Protein AF-A0A974BPR4-F1 (afdb_monomer_lite)

Sequence (135 aa):
MYGALLSIFTSEVSLCCSILFWTHQLPNSPSQVPIIVLFCLSTFLAITLVRLFLDHFELAVRNITDLEDYDSTEEFDPYNVSISKNLREVFGNEKKYWFLPIFSSLGDGFSFPIGDATEDIEKNAAFAKSPNEGI

Radius of gyration: 23.89 Å; chains: 1; bounding box: 46×32×86 Å

Organism: Xenopus laevis (NCBI:txid8355)

pLDDT: mean 86.71, std 13.16, range [39.25, 98.31]

Structure (mmCIF, N/CA/C/O backbone):
data_AF-A0A974BPR4-F1
#
_entry.id   AF-A0A974BPR4-F1
#
loop_
_atom_site.group_PDB
_atom_site.id
_atom_site.type_symbol
_atom_site.label_atom_id
_atom_site.label_alt_id
_atom_site.label_comp_id
_atom_site.label_asym_id
_atom_site.label_entity_id
_atom_site.label_seq_id
_atom_site.pdbx_PDB_ins_code
_atom_site.Cartn_x
_atom_site.Cartn_y
_atom_site.Cartn_z
_atom_site.occupancy
_atom_site.B_iso_or_equiv
_atom_site.auth_seq_id
_atom_site.auth_comp_id
_atom_site.auth_asym_id
_atom_site.auth_atom_id
_atom_site.pdbx_PDB_model_num
ATOM 1 N N . MET A 1 1 ? 0.956 -3.913 1.746 1.00 91.75 1 MET A N 1
ATOM 2 C CA . MET A 1 1 ? -0.454 -4.225 1.406 1.00 91.75 1 MET A CA 1
ATOM 3 C C . MET A 1 1 ? -1.150 -5.119 2.439 1.00 91.75 1 MET A C 1
ATOM 5 O O . MET A 1 1 ? -1.985 -4.601 3.162 1.00 91.75 1 MET A O 1
ATOM 9 N N . TYR A 1 2 ? -0.832 -6.417 2.569 1.00 95.81 2 TYR A N 1
ATOM 10 C CA . TYR A 1 2 ? -1.581 -7.332 3.462 1.00 95.81 2 TYR A CA 1
ATOM 11 C C . TYR A 1 2 ? -1.649 -6.901 4.926 1.00 95.81 2 TYR A C 1
ATOM 13 O O . TYR A 1 2 ? -2.714 -6.969 5.530 1.00 95.81 2 TYR A O 1
ATOM 21 N N . GLY A 1 3 ? -0.534 -6.413 5.476 1.00 96.00 3 GLY A N 1
ATOM 22 C CA . GLY A 1 3 ? -0.515 -5.870 6.833 1.00 96.00 3 GLY A CA 1
ATOM 23 C C . GLY A 1 3 ? -1.488 -4.700 7.008 1.00 96.00 3 GLY A C 1
ATOM 24 O O . GLY A 1 3 ? -2.202 -4.666 8.001 1.00 96.00 3 GLY A O 1
ATOM 25 N N . ALA A 1 4 ? -1.571 -3.798 6.020 1.00 96.56 4 ALA A N 1
ATOM 26 C CA . ALA A 1 4 ? -2.514 -2.678 6.024 1.00 96.56 4 ALA A CA 1
ATOM 27 C C . ALA A 1 4 ? -3.972 -3.159 5.931 1.00 96.56 4 ALA A C 1
ATOM 29 O O . ALA A 1 4 ? -4.827 -2.679 6.663 1.00 96.56 4 ALA A O 1
ATOM 30 N N . LEU A 1 5 ? -4.261 -4.146 5.074 1.00 96.94 5 LEU A N 1
ATOM 31 C CA . LEU A 1 5 ? -5.608 -4.722 4.965 1.00 96.94 5 LEU A CA 1
ATOM 32 C C . LEU A 1 5 ? -6.047 -5.388 6.275 1.00 96.94 5 LEU A C 1
ATOM 34 O O . LEU A 1 5 ? -7.167 -5.174 6.732 1.00 96.94 5 LEU A O 1
ATOM 38 N N . LEU A 1 6 ? -5.156 -6.160 6.901 1.00 97.31 6 LEU A N 1
ATOM 39 C CA . LEU A 1 6 ? -5.438 -6.834 8.166 1.00 97.31 6 LEU A CA 1
ATOM 40 C C . LEU A 1 6 ? -5.652 -5.836 9.310 1.00 97.31 6 LEU A C 1
ATOM 42 O O . LEU A 1 6 ? -6.544 -6.035 10.136 1.00 97.31 6 LEU A O 1
ATOM 46 N N . SER A 1 7 ? -4.857 -4.765 9.373 1.00 97.69 7 SER A N 1
ATOM 47 C CA . SER A 1 7 ? -4.999 -3.745 10.412 1.00 97.69 7 SER A CA 1
ATOM 48 C C . SER A 1 7 ? -6.253 -2.891 10.223 1.00 97.69 7 SER A C 1
ATOM 50 O O . SER A 1 7 ? -6.935 -2.636 11.214 1.00 97.69 7 SER A O 1
ATOM 52 N N . ILE A 1 8 ? -6.623 -2.538 8.985 1.00 97.81 8 ILE A N 1
ATOM 53 C CA . ILE A 1 8 ? -7.907 -1.882 8.672 1.00 97.81 8 ILE A CA 1
ATOM 54 C C . ILE A 1 8 ? -9.072 -2.775 9.101 1.00 97.81 8 ILE A C 1
ATOM 56 O O . ILE A 1 8 ? -9.932 -2.332 9.856 1.00 97.81 8 ILE A O 1
ATOM 60 N N . PHE A 1 9 ? -9.067 -4.045 8.689 1.00 97.56 9 PHE A N 1
ATOM 61 C CA . PHE A 1 9 ? -10.116 -4.997 9.057 1.00 97.56 9 PHE A CA 1
ATOM 62 C C . PHE A 1 9 ? -10.245 -5.143 10.580 1.00 97.56 9 PHE A C 1
ATOM 64 O O . PHE A 1 9 ? -11.341 -5.100 11.134 1.00 97.56 9 PHE A O 1
ATOM 71 N N . THR A 1 10 ? -9.116 -5.264 11.282 1.00 97.00 10 THR A N 1
ATOM 72 C CA . THR A 1 10 ? -9.098 -5.372 12.748 1.00 97.00 10 THR A CA 1
ATOM 73 C C . THR A 1 10 ? -9.618 -4.096 13.417 1.00 97.00 10 THR A C 1
ATOM 75 O O . THR A 1 10 ? -10.375 -4.180 14.387 1.00 97.00 10 THR A O 1
ATOM 78 N N . SER A 1 11 ? -9.251 -2.921 12.898 1.00 97.62 11 SER A N 1
ATOM 79 C CA . SER A 1 11 ? -9.749 -1.623 13.372 1.00 97.62 11 SER A CA 1
ATOM 80 C C . SER A 1 11 ? -11.264 -1.515 13.191 1.00 97.62 11 SER A C 1
ATOM 82 O O . SER A 1 11 ? -11.968 -1.197 14.145 1.00 97.62 11 SER A O 1
ATOM 84 N N . GLU A 1 12 ? -11.794 -1.886 12.025 1.00 95.88 12 GLU A N 1
ATOM 85 C CA . GLU A 1 12 ? -13.229 -1.827 11.732 1.00 95.88 12 GLU A CA 1
ATOM 86 C C . GLU A 1 12 ? -14.048 -2.770 12.628 1.00 95.88 12 GLU A C 1
ATOM 88 O O . GLU A 1 12 ? -15.030 -2.354 13.247 1.00 95.88 12 GLU A O 1
ATOM 93 N N . VAL A 1 13 ? -13.607 -4.021 12.792 1.00 94.56 13 VAL A N 1
ATOM 94 C CA . VAL A 1 13 ? -14.289 -4.987 13.670 1.00 94.56 13 VAL A CA 1
ATOM 95 C C . VAL A 1 13 ? -14.253 -4.532 15.133 1.00 94.56 13 VAL A C 1
ATOM 97 O O . VAL A 1 13 ? -15.252 -4.634 15.851 1.00 94.56 13 VAL A O 1
ATOM 100 N N . SER A 1 14 ? -13.116 -4.009 15.598 1.00 94.88 14 SER A N 1
ATOM 101 C CA . SER A 1 14 ? -12.971 -3.543 16.983 1.00 94.88 14 SER A CA 1
ATOM 102 C C . SER A 1 14 ? -13.658 -2.198 17.250 1.00 94.88 14 SER A C 1
ATOM 104 O O . SER A 1 14 ? -14.045 -1.938 18.395 1.00 94.88 14 SER A O 1
ATOM 106 N N . LEU A 1 15 ? -13.896 -1.375 16.223 1.00 94.38 15 LEU A N 1
ATOM 107 C CA . LEU A 1 15 ? -14.651 -0.124 16.315 1.00 94.38 15 LEU A CA 1
ATOM 108 C C . LEU A 1 15 ? -16.090 -0.376 16.771 1.00 94.38 15 LEU A C 1
ATOM 110 O O . LEU A 1 15 ? -16.561 0.299 17.687 1.00 94.38 15 LEU A O 1
ATOM 114 N N . CYS A 1 16 ? -16.769 -1.379 16.206 1.00 90.25 16 CYS A N 1
ATOM 115 C CA . CYS A 1 16 ? -18.127 -1.747 16.618 1.00 90.25 16 CYS A CA 1
ATOM 116 C C . CYS A 1 16 ? -18.202 -2.051 18.123 1.00 90.25 16 CYS A C 1
ATOM 118 O O . CYS A 1 16 ? -19.038 -1.493 18.835 1.00 90.25 16 CYS A O 1
ATOM 120 N N . CYS A 1 17 ? -17.292 -2.885 18.632 1.00 88.81 17 CYS A N 1
ATOM 121 C CA . CYS A 1 17 ? -17.242 -3.213 20.057 1.00 88.81 17 CYS A CA 1
ATOM 122 C C . CYS A 1 17 ? -16.845 -2.001 20.916 1.00 88.81 17 CYS A C 1
ATOM 124 O O . CYS A 1 17 ? -17.367 -1.827 22.017 1.00 88.81 17 CYS A O 1
ATOM 126 N N . SER A 1 18 ? -15.970 -1.133 20.406 1.00 88.88 18 SER A N 1
ATOM 127 C CA . SER A 1 18 ? -15.577 0.102 21.088 1.00 88.88 18 SER A CA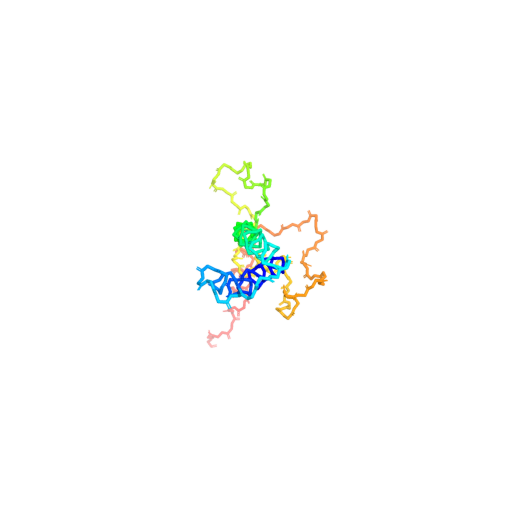 1
ATOM 128 C C . SER A 1 18 ? -16.755 1.071 21.229 1.00 88.88 18 SER A C 1
ATOM 130 O O . SER A 1 18 ? -16.957 1.633 22.300 1.00 88.88 18 SER A O 1
ATOM 132 N N . ILE A 1 19 ? -17.601 1.222 20.207 1.00 91.25 19 ILE A N 1
ATOM 133 C CA . ILE A 1 19 ? -18.819 2.050 20.280 1.00 91.25 19 ILE A CA 1
ATOM 134 C C . ILE A 1 19 ? -19.786 1.511 21.346 1.00 91.25 19 ILE A C 1
ATOM 136 O O . ILE A 1 19 ? -20.338 2.279 22.138 1.00 91.25 19 ILE A O 1
ATOM 140 N N . LEU A 1 20 ? -19.971 0.190 21.417 1.00 89.31 20 LEU A N 1
ATOM 141 C CA . LEU A 1 20 ? -20.813 -0.434 22.446 1.00 89.31 20 LEU A CA 1
ATOM 142 C C . LEU A 1 20 ? -20.260 -0.219 23.865 1.00 89.31 20 LEU A C 1
ATOM 144 O O . LEU A 1 20 ? -21.033 -0.036 24.806 1.00 89.31 20 LEU A O 1
ATOM 148 N N . PHE A 1 21 ? -18.935 -0.187 24.018 1.00 87.81 21 PHE A N 1
ATOM 149 C CA . PHE A 1 21 ? -18.278 0.168 25.278 1.00 87.81 21 PHE A CA 1
ATOM 150 C C . PHE A 1 21 ? -18.577 1.618 25.685 1.00 87.81 21 PHE A C 1
ATOM 152 O O . PHE A 1 21 ? -19.053 1.853 26.795 1.00 87.81 21 PHE A O 1
ATOM 159 N N . TRP A 1 22 ? -18.368 2.582 24.781 1.00 86.94 22 TRP A N 1
ATOM 160 C CA . TRP A 1 22 ? -18.599 4.011 25.045 1.00 86.94 22 TRP A CA 1
ATOM 161 C C . TRP A 1 22 ? -20.070 4.364 25.280 1.00 86.94 22 TRP A C 1
ATOM 163 O O . TRP A 1 22 ? -20.369 5.334 25.968 1.00 86.94 22 TRP A O 1
ATOM 173 N N . THR A 1 23 ? -20.995 3.570 24.739 1.00 92.38 23 THR A N 1
ATOM 174 C CA . THR A 1 23 ? -22.440 3.732 24.970 1.00 92.38 23 THR A CA 1
ATOM 175 C C . THR A 1 23 ? -22.946 2.981 26.205 1.00 92.38 23 THR A C 1
ATOM 177 O O . THR A 1 23 ? -24.152 2.941 26.435 1.00 92.38 23 THR A O 1
ATOM 180 N N . HIS A 1 24 ? -22.050 2.400 27.013 1.00 86.50 24 HIS A N 1
ATOM 181 C CA . HIS A 1 24 ? -22.378 1.621 28.214 1.00 86.50 24 HIS A CA 1
ATOM 182 C C . HIS A 1 24 ? -23.319 0.427 27.958 1.00 86.50 24 HIS A C 1
ATOM 184 O O . HIS A 1 24 ? -24.040 -0.009 28.853 1.00 86.50 24 HIS A O 1
ATOM 190 N N . GLN A 1 25 ? -23.301 -0.125 26.742 1.00 85.81 25 GLN A N 1
ATOM 191 C CA . GLN A 1 25 ? -24.150 -1.252 26.338 1.00 85.81 25 GLN A CA 1
ATOM 192 C C . GLN A 1 25 ? -23.463 -2.617 26.497 1.00 85.81 25 GLN A C 1
ATOM 194 O O . GLN A 1 25 ? -24.084 -3.652 26.259 1.00 85.81 25 GLN A O 1
ATOM 199 N N . LEU A 1 26 ? -22.186 -2.646 26.896 1.00 82.25 26 LEU A N 1
ATOM 200 C CA . LEU A 1 26 ? -21.454 -3.888 27.139 1.00 82.25 26 LEU A CA 1
ATOM 201 C C . LEU A 1 26 ? -21.557 -4.342 28.602 1.00 82.25 26 LEU A C 1
ATOM 203 O O . LEU A 1 26 ? -21.332 -3.537 29.508 1.00 82.25 26 LEU A O 1
ATOM 207 N N . PRO A 1 27 ? -21.794 -5.642 28.857 1.00 82.81 27 PRO A N 1
ATOM 208 C CA . PRO A 1 27 ? -21.704 -6.197 30.201 1.00 82.81 27 PRO A CA 1
ATOM 209 C C . PRO A 1 27 ? -20.276 -6.064 30.742 1.00 82.81 27 PRO A C 1
ATOM 211 O O . PRO A 1 27 ? -19.307 -6.148 29.982 1.00 82.81 27 PRO A O 1
ATOM 214 N N . ASN A 1 28 ? -20.149 -5.884 32.060 1.00 80.00 28 ASN A N 1
ATOM 215 C CA . ASN A 1 28 ? -18.858 -5.827 32.746 1.00 80.00 28 ASN A CA 1
ATOM 216 C C . ASN A 1 28 ? -18.115 -7.155 32.560 1.00 80.00 28 ASN A C 1
ATOM 218 O O . ASN A 1 28 ? -18.443 -8.163 33.184 1.00 80.00 28 ASN A O 1
ATOM 222 N N . SER A 1 29 ? -17.130 -7.140 31.666 1.00 84.50 29 SER A N 1
ATOM 223 C CA . SER A 1 29 ? -16.334 -8.293 31.256 1.00 84.50 29 SER A CA 1
ATOM 224 C C . SER A 1 29 ? -14.851 -7.921 31.285 1.00 84.50 29 SER A C 1
ATOM 226 O O . SER A 1 29 ? -14.505 -6.801 30.894 1.00 84.50 29 SER A O 1
ATOM 228 N N . PRO A 1 30 ? -13.948 -8.855 31.637 1.00 87.06 30 PRO A N 1
ATOM 229 C CA . PRO A 1 30 ? -12.503 -8.652 31.519 1.00 87.06 30 PRO A CA 1
ATOM 230 C C . PRO A 1 30 ? -12.040 -8.245 30.107 1.00 87.06 30 PRO A C 1
ATOM 232 O O . PRO A 1 30 ? -10.953 -7.697 29.951 1.00 87.06 30 PRO A O 1
ATOM 235 N N . SER A 1 31 ? -12.853 -8.496 29.074 1.00 83.88 31 SER A N 1
ATOM 236 C CA . SER A 1 31 ? -12.540 -8.188 27.673 1.00 83.88 31 SER A CA 1
ATOM 237 C C . SER A 1 31 ? -12.734 -6.720 27.275 1.00 83.88 31 SER A C 1
ATOM 239 O O . SER A 1 31 ? -12.293 -6.338 26.194 1.00 83.88 31 SER A O 1
ATOM 241 N N . GLN A 1 32 ? -13.361 -5.887 28.112 1.00 82.38 32 GLN A N 1
ATOM 242 C CA . GLN A 1 32 ? -13.667 -4.493 27.766 1.00 82.38 32 GLN A CA 1
ATOM 243 C C . GLN A 1 32 ? -12.404 -3.663 27.478 1.00 82.38 32 GLN A C 1
ATOM 245 O O . GLN A 1 32 ? -12.307 -3.035 26.428 1.00 82.38 32 GLN A O 1
ATOM 250 N N . VAL A 1 33 ? -11.408 -3.704 28.368 1.00 87.69 33 VAL A N 1
ATOM 251 C CA . VAL A 1 33 ? -10.151 -2.951 28.200 1.00 87.69 33 VAL A CA 1
ATOM 252 C C . VAL A 1 33 ? -9.328 -3.462 27.005 1.00 87.69 33 VAL A C 1
ATOM 254 O 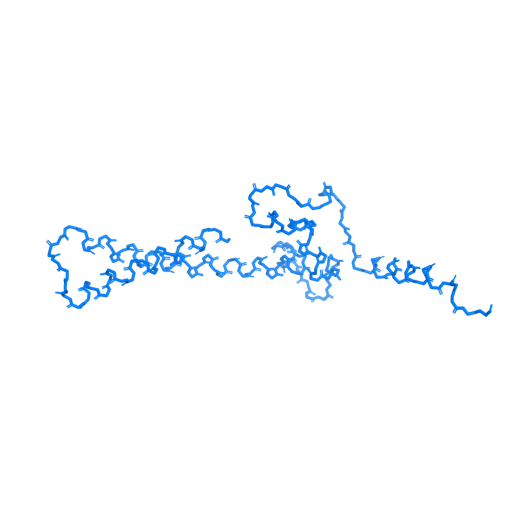O . VAL A 1 33 ? -8.932 -2.638 26.178 1.00 87.69 33 VAL A O 1
ATOM 257 N N . PRO A 1 34 ? -9.106 -4.784 26.832 1.00 92.75 34 PRO A N 1
ATOM 258 C CA . PRO A 1 34 ? -8.410 -5.314 25.660 1.00 92.75 34 PRO A CA 1
ATOM 259 C C . PRO A 1 34 ? -9.015 -4.905 24.314 1.00 92.75 34 PRO A C 1
ATOM 261 O O . PRO A 1 34 ? -8.266 -4.638 23.381 1.00 92.75 34 PRO A O 1
ATOM 264 N N . ILE A 1 35 ? -10.345 -4.823 24.200 1.00 91.56 35 ILE A N 1
ATOM 265 C CA . ILE A 1 35 ? -11.017 -4.420 22.954 1.00 91.56 35 ILE A CA 1
ATOM 266 C C . ILE A 1 35 ? -10.678 -2.972 22.583 1.00 91.56 35 ILE A C 1
ATOM 268 O O . ILE A 1 35 ? -10.372 -2.695 21.425 1.00 91.56 35 ILE A O 1
ATOM 272 N N . ILE A 1 36 ? -10.680 -2.062 23.560 1.00 92.69 36 ILE A N 1
ATOM 273 C CA . ILE A 1 36 ? -10.323 -0.655 23.331 1.00 92.69 36 ILE A CA 1
ATOM 274 C C . ILE A 1 36 ? -8.848 -0.524 22.947 1.00 92.69 36 ILE A C 1
ATOM 276 O O . ILE A 1 36 ? -8.511 0.195 22.008 1.00 92.69 36 ILE A O 1
ATOM 280 N N . VAL A 1 37 ? -7.965 -1.256 23.629 1.00 94.94 37 VAL A N 1
ATOM 281 C CA . VAL A 1 37 ? -6.534 -1.283 23.295 1.00 94.94 37 VAL A CA 1
ATOM 282 C C . VAL A 1 37 ? -6.318 -1.822 21.879 1.00 94.94 37 VAL A C 1
ATOM 284 O O . VAL A 1 37 ? -5.568 -1.225 21.109 1.00 94.94 37 VAL A O 1
ATOM 287 N N . LEU A 1 38 ? -7.007 -2.906 21.510 1.00 95.75 38 LEU A N 1
ATOM 288 C CA . LEU A 1 38 ? -6.952 -3.484 20.170 1.00 95.75 38 LEU A CA 1
ATOM 289 C C . LEU A 1 38 ? -7.395 -2.475 19.107 1.00 95.75 38 LEU A C 1
ATOM 291 O O . LEU A 1 38 ? -6.708 -2.331 18.098 1.00 95.75 38 LEU A O 1
ATOM 295 N N . PHE A 1 39 ? -8.489 -1.747 19.339 1.00 96.50 39 PHE A N 1
ATOM 296 C CA . PHE A 1 39 ? -8.957 -0.699 18.432 1.00 96.50 39 PHE A CA 1
ATOM 297 C C . PHE A 1 39 ? -7.918 0.411 18.252 1.00 96.50 39 PHE A C 1
ATOM 299 O O . PHE A 1 39 ? -7.549 0.733 17.122 1.00 96.50 39 PHE A O 1
ATOM 306 N N . CYS A 1 40 ? -7.375 0.953 19.342 1.00 96.44 40 CYS A N 1
ATOM 307 C CA . CYS A 1 40 ? -6.377 2.020 19.271 1.00 96.44 40 CYS A CA 1
ATOM 308 C C . CYS A 1 40 ? -5.099 1.573 18.542 1.00 96.44 40 CYS A C 1
ATOM 310 O O . CYS A 1 40 ? -4.630 2.262 17.633 1.00 96.44 40 CYS A O 1
ATOM 312 N N . LEU A 1 41 ? -4.551 0.407 18.904 1.00 97.88 41 LEU A N 1
ATOM 313 C CA . LEU A 1 41 ? -3.317 -0.113 18.307 1.00 97.88 41 LEU A CA 1
ATOM 314 C C . LEU A 1 41 ? -3.502 -0.475 16.831 1.00 97.88 41 LEU A C 1
ATOM 316 O O . LEU A 1 41 ? -2.664 -0.115 16.006 1.00 97.88 41 LEU A O 1
ATOM 320 N N . SER A 1 42 ? -4.600 -1.155 16.486 1.00 97.69 42 SER A N 1
ATOM 321 C CA . SER A 1 42 ? -4.886 -1.539 15.099 1.00 97.69 42 SER A CA 1
ATOM 322 C C . SER A 1 42 ? -5.127 -0.324 14.205 1.00 97.69 42 SER A C 1
ATOM 324 O O . SER A 1 42 ? -4.650 -0.311 13.075 1.00 97.69 42 SER A O 1
ATOM 326 N N . THR A 1 43 ? -5.772 0.726 14.720 1.00 97.81 43 THR A N 1
ATOM 327 C CA . THR A 1 43 ? -6.014 1.975 13.981 1.00 97.81 43 THR A CA 1
ATOM 328 C C . THR A 1 43 ? -4.720 2.741 13.723 1.00 97.81 43 THR A C 1
ATOM 330 O O . THR A 1 43 ? -4.461 3.141 12.589 1.00 97.81 43 THR A O 1
ATOM 333 N N . PHE A 1 44 ? -3.870 2.905 14.742 1.00 98.00 44 PHE A N 1
ATOM 334 C CA . PHE A 1 44 ? -2.558 3.533 14.564 1.00 98.00 44 PHE A CA 1
ATOM 335 C C . PHE A 1 44 ? -1.704 2.753 13.557 1.00 98.00 44 PHE A C 1
ATOM 337 O O . PHE A 1 44 ? -1.129 3.332 12.637 1.00 98.00 44 PHE A O 1
ATOM 344 N N . LEU A 1 45 ? -1.684 1.423 13.680 1.00 98.06 45 LEU A N 1
ATOM 345 C CA . LEU A 1 45 ? -0.966 0.554 12.756 1.00 98.06 45 LEU A CA 1
ATOM 346 C C . LEU A 1 45 ? -1.531 0.630 11.329 1.00 98.06 45 LEU A C 1
ATOM 348 O O . LEU A 1 45 ? -0.760 0.633 10.373 1.00 98.06 45 LEU A O 1
ATOM 352 N N . ALA A 1 46 ? -2.853 0.712 11.166 1.00 98.31 46 ALA A N 1
ATOM 353 C CA . ALA A 1 46 ? -3.499 0.883 9.867 1.00 98.31 46 ALA A CA 1
ATOM 354 C C . ALA A 1 46 ? -3.065 2.178 9.186 1.00 98.31 46 ALA A C 1
ATOM 356 O O . ALA A 1 46 ? -2.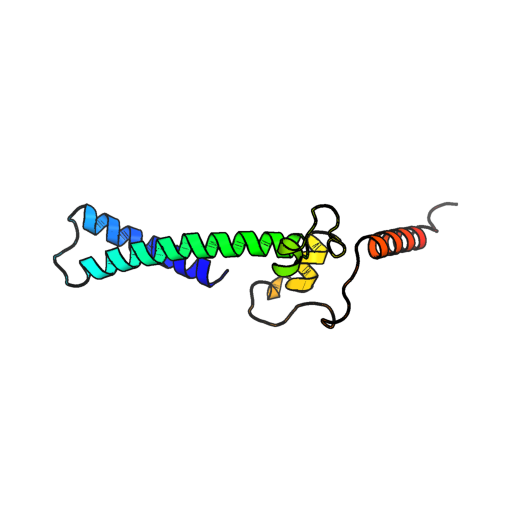616 2.133 8.043 1.00 98.31 46 ALA A O 1
ATOM 357 N N . ILE A 1 47 ? -3.116 3.307 9.895 1.00 98.06 47 ILE A N 1
ATOM 358 C CA . ILE A 1 47 ? -2.693 4.604 9.353 1.00 98.06 47 ILE A CA 1
ATOM 359 C C . ILE A 1 47 ? -1.229 4.540 8.904 1.00 98.06 47 ILE A C 1
ATOM 361 O O . ILE A 1 47 ? -0.929 4.881 7.760 1.00 98.06 47 ILE A O 1
ATOM 365 N N . THR A 1 48 ? -0.335 4.040 9.760 1.00 98.19 48 THR A N 1
ATOM 366 C CA . THR A 1 48 ? 1.100 3.932 9.459 1.00 98.19 48 THR A CA 1
ATOM 367 C C . THR A 1 48 ? 1.371 3.034 8.251 1.00 98.19 48 THR A C 1
ATOM 369 O O . THR A 1 48 ? 2.096 3.429 7.341 1.00 98.19 48 THR A O 1
ATOM 372 N N . LEU A 1 49 ? 0.766 1.842 8.193 1.00 97.81 49 LEU A N 1
ATOM 373 C CA . LEU A 1 49 ? 0.993 0.899 7.093 1.00 97.81 49 LEU A CA 1
ATOM 374 C C . LEU A 1 49 ? 0.363 1.351 5.773 1.00 97.81 49 LEU A C 1
ATOM 376 O O . LEU A 1 49 ? 0.890 1.014 4.714 1.00 97.81 49 LEU A O 1
ATOM 380 N N . VAL A 1 50 ? -0.750 2.088 5.813 1.00 97.81 50 VAL A N 1
ATOM 381 C CA . VAL A 1 50 ? -1.340 2.690 4.610 1.00 97.81 50 VAL A CA 1
ATOM 382 C C . VAL A 1 50 ? -0.421 3.771 4.059 1.00 97.81 50 VAL A C 1
ATOM 384 O O . VAL A 1 50 ? -0.202 3.783 2.854 1.00 97.81 50 VAL A O 1
ATOM 387 N N . ARG A 1 51 ? 0.150 4.638 4.907 1.00 97.12 51 ARG A N 1
ATOM 388 C CA . ARG A 1 51 ? 1.103 5.658 4.438 1.00 97.12 51 ARG A CA 1
ATOM 389 C C . ARG A 1 51 ? 2.345 5.038 3.829 1.00 97.12 51 ARG A C 1
ATOM 391 O O . ARG A 1 51 ? 2.594 5.271 2.657 1.00 97.12 51 ARG A O 1
ATOM 398 N N . LEU A 1 52 ? 2.982 4.119 4.550 1.00 95.94 52 LEU A N 1
ATOM 399 C CA . LEU A 1 52 ? 4.131 3.379 4.034 1.00 95.94 52 LEU A CA 1
ATOM 400 C C . LEU A 1 52 ? 3.832 2.706 2.683 1.00 95.94 52 LEU A C 1
ATOM 402 O O . LEU A 1 52 ? 4.652 2.728 1.774 1.00 95.94 52 LEU A O 1
ATOM 406 N N . PHE A 1 53 ? 2.646 2.103 2.541 1.00 96.00 53 PHE A N 1
ATOM 407 C CA . PHE A 1 53 ? 2.253 1.475 1.284 1.00 96.00 53 PHE A CA 1
ATOM 408 C C . PHE A 1 53 ? 2.076 2.483 0.146 1.00 96.00 53 PHE A C 1
ATOM 410 O O . PHE A 1 53 ? 2.484 2.175 -0.967 1.00 96.00 53 PHE A O 1
ATOM 417 N N . LEU A 1 54 ? 1.456 3.637 0.398 1.00 96.38 54 LEU A N 1
ATOM 418 C CA . LEU A 1 54 ? 1.252 4.665 -0.624 1.00 96.38 54 LEU A CA 1
ATOM 419 C C . LEU A 1 54 ? 2.582 5.271 -1.075 1.00 96.38 54 LEU A C 1
ATOM 421 O O . LEU A 1 54 ? 2.808 5.352 -2.278 1.00 96.38 54 LEU A O 1
ATOM 425 N N . ASP A 1 55 ? 3.466 5.591 -0.130 1.00 95.25 55 ASP A N 1
ATOM 426 C CA . ASP A 1 55 ? 4.780 6.170 -0.421 1.00 95.25 55 ASP A CA 1
ATOM 427 C C . ASP A 1 55 ? 5.612 5.195 -1.280 1.00 95.25 55 ASP A C 1
ATOM 429 O O . ASP A 1 55 ? 6.093 5.541 -2.355 1.00 95.25 55 ASP A O 1
ATOM 433 N N . HIS A 1 56 ? 5.687 3.916 -0.893 1.00 95.00 56 HIS A N 1
ATOM 434 C CA . HIS A 1 56 ? 6.403 2.904 -1.685 1.00 95.00 56 HIS A CA 1
ATOM 435 C C . HIS A 1 56 ? 5.706 2.566 -3.011 1.00 95.00 56 HIS A C 1
ATOM 437 O O . HIS A 1 56 ? 6.353 2.135 -3.967 1.00 95.00 56 HIS A O 1
ATOM 443 N N . PHE A 1 57 ? 4.381 2.713 -3.086 1.00 95.38 57 PHE A N 1
ATOM 444 C CA . PHE A 1 57 ? 3.657 2.523 -4.338 1.00 95.38 57 PHE A CA 1
ATOM 445 C C . PHE A 1 57 ? 3.986 3.637 -5.334 1.00 95.38 57 PHE A C 1
ATOM 447 O O . PHE A 1 57 ? 4.158 3.351 -6.516 1.00 95.38 57 PHE A O 1
ATOM 454 N N . GLU A 1 58 ? 4.119 4.880 -4.873 1.00 94.38 58 GLU A N 1
ATOM 455 C CA . GLU A 1 58 ? 4.579 6.000 -5.697 1.00 94.38 58 GLU A CA 1
ATOM 456 C C . GLU A 1 58 ? 5.999 5.768 -6.228 1.00 94.38 58 GLU A C 1
ATOM 458 O O . GLU A 1 58 ? 6.237 5.908 -7.429 1.00 94.38 58 GLU A O 1
ATOM 463 N N . LEU A 1 59 ? 6.909 5.304 -5.372 1.00 94.19 59 LEU A N 1
ATOM 464 C CA . LEU A 1 59 ? 8.260 4.907 -5.771 1.00 94.19 59 LEU A CA 1
ATOM 465 C C . LEU A 1 59 ? 8.257 3.803 -6.839 1.00 94.19 59 LEU A C 1
ATOM 467 O O . LEU A 1 59 ? 8.915 3.928 -7.871 1.00 94.19 59 LEU A O 1
ATOM 471 N N . ALA A 1 60 ? 7.432 2.766 -6.667 1.00 94.25 60 ALA A N 1
ATOM 472 C CA . ALA A 1 60 ? 7.262 1.712 -7.671 1.00 94.25 60 ALA A CA 1
ATOM 473 C C . ALA A 1 60 ? 6.660 2.232 -8.992 1.00 94.25 60 ALA A C 1
ATOM 475 O O . ALA A 1 60 ? 6.958 1.706 -10.065 1.00 94.25 60 ALA A O 1
ATOM 476 N N . VAL A 1 61 ? 5.811 3.262 -8.935 1.00 94.19 61 VAL A N 1
ATOM 477 C CA . VAL A 1 61 ? 5.263 3.933 -10.122 1.00 94.19 61 VAL A CA 1
ATOM 478 C C . VAL A 1 61 ? 6.335 4.744 -10.846 1.00 94.19 61 VAL A C 1
ATOM 480 O O . VAL A 1 61 ? 6.325 4.757 -12.077 1.00 94.19 61 VAL A O 1
ATOM 483 N N . ARG A 1 62 ? 7.253 5.389 -10.120 1.00 91.94 62 ARG A N 1
ATOM 484 C CA . ARG A 1 62 ? 8.364 6.181 -10.677 1.00 91.94 62 ARG A CA 1
ATOM 485 C C . ARG A 1 62 ? 9.594 5.340 -11.038 1.00 91.94 62 ARG A C 1
ATOM 487 O O . ARG A 1 62 ? 10.445 5.828 -11.764 1.00 91.94 62 ARG A O 1
ATOM 494 N N . ASN A 1 63 ? 9.642 4.077 -10.611 1.00 93.81 63 ASN A N 1
ATOM 495 C CA . ASN A 1 63 ? 10.802 3.188 -10.738 1.00 93.81 63 ASN A CA 1
ATOM 496 C C . ASN A 1 63 ? 12.056 3.739 -10.045 1.00 93.81 63 ASN A C 1
ATOM 498 O O . ASN A 1 63 ? 13.125 3.827 -10.641 1.00 93.81 63 ASN A O 1
ATOM 502 N N . ILE A 1 64 ? 11.885 4.165 -8.794 1.00 92.62 64 ILE A N 1
ATOM 503 C CA . ILE A 1 64 ? 12.942 4.749 -7.964 1.00 92.62 64 ILE A CA 1
ATOM 504 C C . ILE A 1 64 ? 12.954 4.004 -6.637 1.00 92.62 64 ILE A C 1
ATOM 506 O O . ILE A 1 64 ? 11.899 3.699 -6.080 1.00 92.62 64 ILE A O 1
ATOM 510 N N . THR A 1 65 ? 14.133 3.686 -6.125 1.00 92.50 65 THR A N 1
ATOM 511 C CA . THR A 1 65 ? 14.302 3.111 -4.786 1.00 92.50 65 THR A CA 1
ATOM 512 C C . THR A 1 65 ? 14.386 4.201 -3.716 1.00 92.50 65 THR A C 1
ATOM 514 O O . THR A 1 65 ? 14.775 5.325 -4.008 1.00 92.50 65 THR A O 1
ATOM 517 N N . ASP A 1 66 ? 14.094 3.880 -2.449 1.00 92.25 66 ASP A N 1
ATOM 518 C CA . ASP A 1 66 ? 14.171 4.868 -1.353 1.00 92.25 66 ASP A CA 1
ATOM 519 C C . ASP A 1 66 ? 15.540 5.576 -1.279 1.00 92.25 66 ASP A C 1
ATOM 521 O O . ASP A 1 66 ? 15.624 6.758 -0.958 1.00 92.25 66 ASP A O 1
ATOM 525 N N . LEU A 1 67 ? 16.626 4.846 -1.568 1.00 91.19 67 LEU A N 1
ATOM 526 C CA . LEU A 1 67 ? 17.981 5.398 -1.563 1.00 91.19 67 LEU A CA 1
ATOM 527 C C . LEU A 1 67 ? 18.210 6.361 -2.732 1.00 91.19 67 LEU A C 1
ATOM 529 O O . LEU A 1 67 ? 18.860 7.385 -2.552 1.00 91.19 67 LEU A O 1
ATOM 533 N N . GLU A 1 68 ? 17.687 6.030 -3.911 1.00 89.94 68 GLU A N 1
ATOM 534 C CA . GLU A 1 68 ? 17.770 6.897 -5.086 1.00 89.94 68 GLU A CA 1
ATOM 535 C C . GLU A 1 68 ? 16.918 8.155 -4.906 1.00 89.94 68 GLU A C 1
ATOM 537 O O . GLU A 1 68 ? 17.389 9.234 -5.234 1.00 89.94 68 GLU A O 1
ATOM 542 N N . ASP A 1 69 ? 15.714 8.048 -4.332 1.00 89.81 69 ASP A N 1
ATOM 543 C CA . ASP A 1 69 ? 14.861 9.209 -4.037 1.00 89.81 69 ASP A CA 1
ATOM 544 C C . ASP A 1 69 ? 15.539 10.136 -3.014 1.00 89.81 69 ASP A C 1
ATOM 546 O O . ASP A 1 69 ? 15.568 11.352 -3.203 1.00 89.81 69 ASP A O 1
ATOM 550 N N . TYR A 1 70 ? 16.191 9.561 -1.995 1.00 88.50 70 TYR A N 1
ATOM 551 C CA . TYR A 1 70 ? 16.964 10.310 -1.001 1.00 88.50 70 TYR A CA 1
ATOM 552 C C . TYR A 1 70 ? 18.165 11.066 -1.592 1.00 88.50 70 TYR A C 1
ATOM 554 O O . TYR A 1 70 ? 18.477 12.164 -1.129 1.00 88.50 70 TYR A O 1
ATOM 562 N N . ASP A 1 71 ? 18.848 10.482 -2.579 1.00 83.56 71 ASP A N 1
ATOM 563 C CA . ASP A 1 71 ? 20.025 11.074 -3.234 1.00 83.56 71 ASP A CA 1
ATOM 564 C C . ASP A 1 71 ? 19.657 11.901 -4.484 1.00 83.56 71 ASP A C 1
ATOM 566 O O . ASP A 1 71 ? 20.519 12.517 -5.115 1.00 83.56 71 ASP A O 1
ATOM 570 N N . SER A 1 72 ? 18.375 11.927 -4.867 1.00 75.56 72 SER A N 1
ATOM 571 C CA . SER A 1 72 ? 17.932 12.567 -6.102 1.00 75.56 72 SER A CA 1
ATOM 572 C C . SER A 1 72 ? 18.061 14.091 -6.030 1.00 75.56 72 SER A C 1
ATOM 574 O O . SER A 1 72 ? 17.530 14.766 -5.149 1.00 75.56 72 SER A O 1
ATOM 576 N N . THR A 1 73 ? 18.739 14.672 -7.019 1.00 66.94 73 THR A N 1
ATOM 577 C CA . THR A 1 73 ? 18.748 16.121 -7.253 1.00 66.94 73 THR A CA 1
ATOM 578 C C . THR A 1 73 ? 17.589 16.509 -8.175 1.00 66.94 73 THR A C 1
ATOM 580 O O . THR A 1 73 ? 17.834 17.127 -9.201 1.00 66.94 73 THR A O 1
ATOM 583 N N . GLU A 1 74 ? 16.367 16.058 -7.862 1.00 63.00 74 GLU A N 1
ATOM 584 C CA . GLU A 1 74 ? 15.041 16.341 -8.471 1.00 63.00 74 GLU A CA 1
ATOM 585 C C . GLU A 1 74 ? 14.857 16.319 -10.014 1.00 63.00 74 GLU A C 1
ATOM 587 O O . GLU A 1 74 ? 13.720 16.333 -10.478 1.00 63.00 74 GLU A O 1
ATOM 592 N N . GLU A 1 75 ? 15.905 16.263 -10.839 1.00 63.50 75 GLU A N 1
ATOM 593 C CA . GLU A 1 75 ? 15.812 16.590 -12.271 1.00 63.50 75 GLU A CA 1
ATOM 594 C C . GLU A 1 75 ? 15.919 15.382 -13.214 1.00 63.50 75 GLU A C 1
ATOM 596 O O . GLU A 1 75 ? 15.655 15.524 -14.408 1.00 63.50 75 GLU A O 1
ATOM 601 N N . PHE A 1 76 ? 16.284 14.189 -12.726 1.00 70.44 76 PHE A N 1
ATOM 602 C CA . PHE A 1 76 ? 16.506 13.040 -13.606 1.00 70.44 76 PHE A CA 1
ATOM 603 C C . PHE A 1 76 ? 16.177 11.689 -12.960 1.00 70.44 76 PHE A C 1
ATOM 605 O O . PHE A 1 76 ? 16.909 11.212 -12.097 1.00 70.44 76 PHE A O 1
ATOM 612 N N . ASP A 1 77 ? 15.120 11.048 -13.471 1.00 83.12 77 ASP A N 1
ATOM 613 C CA . ASP A 1 77 ? 14.700 9.687 -13.121 1.00 83.12 77 ASP A CA 1
ATOM 614 C C . ASP A 1 77 ? 15.033 8.728 -14.294 1.00 83.12 77 ASP A C 1
ATOM 616 O O . ASP A 1 77 ? 14.160 8.435 -15.116 1.00 83.12 77 ASP A O 1
ATOM 620 N N . PRO A 1 78 ? 16.281 8.230 -14.432 1.00 85.12 78 PRO A N 1
ATOM 621 C CA . PRO A 1 78 ? 16.730 7.480 -15.617 1.00 85.12 78 PRO A CA 1
ATOM 622 C C . PRO A 1 78 ? 15.919 6.215 -15.904 1.00 85.12 78 PRO A C 1
ATOM 624 O O . PRO A 1 78 ? 15.775 5.810 -17.060 1.00 85.12 78 PRO A O 1
ATOM 627 N N . TYR A 1 79 ? 15.417 5.576 -14.850 1.00 88.94 79 TYR A N 1
ATOM 628 C CA . TYR A 1 79 ? 14.699 4.306 -14.918 1.00 88.94 79 TYR A CA 1
ATOM 629 C C . TYR A 1 79 ? 13.183 4.488 -15.057 1.00 88.94 79 TYR A C 1
ATOM 631 O O . TYR A 1 79 ? 12.448 3.511 -15.229 1.00 88.94 79 TYR A O 1
ATOM 639 N N . ASN A 1 80 ? 12.688 5.729 -15.017 1.00 88.19 80 ASN A N 1
ATOM 640 C CA . ASN A 1 80 ? 11.274 6.011 -15.195 1.00 88.19 80 ASN A CA 1
ATOM 641 C C . ASN A 1 80 ? 10.904 5.965 -16.685 1.00 88.19 80 ASN A C 1
ATOM 643 O O . ASN A 1 80 ? 11.017 6.957 -17.401 1.00 88.19 80 ASN A O 1
ATOM 647 N N . VAL A 1 81 ? 10.443 4.805 -17.162 1.00 85.00 81 VAL A N 1
ATOM 648 C CA . VAL A 1 81 ? 10.054 4.631 -18.573 1.00 85.00 81 VAL A CA 1
ATOM 649 C C . VAL A 1 81 ? 8.566 4.914 -18.778 1.00 85.00 81 VAL A C 1
ATOM 651 O O . VAL A 1 81 ? 8.170 5.631 -19.691 1.00 85.00 81 VAL A O 1
ATOM 654 N N . SER A 1 82 ? 7.701 4.290 -17.973 1.00 89.62 82 SER A N 1
ATOM 655 C CA . SER A 1 82 ? 6.259 4.576 -17.936 1.00 89.62 82 SER A CA 1
ATOM 656 C C . SER A 1 82 ? 5.612 3.839 -16.770 1.00 89.62 82 SER A C 1
ATOM 658 O O . SER A 1 82 ? 5.992 2.707 -16.478 1.00 89.62 82 SER A O 1
ATOM 660 N N . ILE A 1 83 ? 4.529 4.382 -16.210 1.00 90.56 83 ILE A N 1
ATOM 661 C CA . ILE A 1 83 ? 3.788 3.769 -15.090 1.00 90.56 83 ILE A CA 1
ATOM 662 C C . ILE A 1 83 ? 3.510 2.270 -15.315 1.00 90.56 83 ILE A C 1
ATOM 664 O O . ILE A 1 83 ? 3.702 1.449 -14.421 1.00 90.56 83 ILE A O 1
ATOM 668 N N . SER A 1 84 ? 3.072 1.874 -16.519 1.00 91.88 84 SER A N 1
ATOM 669 C CA . SER A 1 84 ? 2.766 0.463 -16.789 1.00 91.88 84 SER A CA 1
ATOM 670 C C . SER A 1 84 ? 4.006 -0.420 -16.921 1.00 91.88 84 SER A C 1
ATOM 672 O O . SER A 1 84 ? 3.879 -1.618 -16.663 1.00 91.88 84 SER A O 1
ATOM 674 N N . LYS A 1 85 ? 5.140 0.098 -17.402 1.00 92.56 85 LYS A N 1
ATOM 675 C CA . LYS A 1 85 ? 6.385 -0.679 -17.514 1.00 92.56 85 LYS A CA 1
ATOM 676 C C . LYS A 1 85 ? 7.030 -0.810 -16.139 1.00 92.56 85 LYS A C 1
ATOM 678 O O . LYS A 1 85 ? 7.268 -1.931 -15.710 1.00 92.56 85 LYS A O 1
ATOM 683 N N . ASN A 1 86 ? 7.120 0.296 -15.410 1.00 94.88 86 ASN A N 1
ATOM 684 C CA . ASN A 1 86 ? 7.676 0.376 -14.062 1.00 94.88 86 ASN A CA 1
ATOM 685 C C . ASN A 1 86 ? 6.970 -0.612 -13.112 1.00 94.88 86 ASN A C 1
ATOM 687 O O . ASN A 1 86 ? 7.594 -1.475 -12.502 1.00 94.88 86 ASN A O 1
ATOM 691 N N . LEU A 1 87 ? 5.630 -0.618 -13.097 1.00 94.94 87 LEU A N 1
ATOM 692 C CA . LEU A 1 87 ? 4.879 -1.585 -12.286 1.00 94.94 87 LEU A CA 1
ATOM 693 C C . LEU A 1 87 ? 5.083 -3.043 -12.729 1.00 94.94 87 LEU A C 1
ATOM 695 O O . LEU A 1 87 ? 5.017 -3.950 -11.901 1.00 94.94 87 LEU A O 1
ATOM 699 N N . ARG A 1 88 ? 5.316 -3.308 -14.019 1.00 95.25 88 ARG A N 1
ATOM 700 C CA . ARG A 1 88 ? 5.598 -4.671 -14.498 1.00 95.25 88 ARG A CA 1
ATOM 701 C C . ARG A 1 88 ? 6.995 -5.137 -14.121 1.00 95.25 88 ARG A C 1
ATOM 703 O O . ARG A 1 88 ? 7.165 -6.338 -13.965 1.00 95.25 88 ARG A O 1
ATOM 710 N N . GLU A 1 89 ? 7.965 -4.247 -13.957 1.00 95.00 89 GLU A N 1
ATOM 711 C CA . GLU A 1 89 ? 9.292 -4.630 -13.462 1.00 95.00 89 GLU A CA 1
ATOM 712 C C . GLU A 1 89 ? 9.205 -5.183 -12.043 1.00 95.00 89 GLU A C 1
ATOM 714 O O . GLU A 1 89 ? 9.762 -6.243 -11.758 1.00 95.00 89 GLU A O 1
ATOM 719 N N . VAL A 1 90 ? 8.389 -4.548 -11.198 1.00 94.88 90 VAL A N 1
ATOM 720 C CA . VAL A 1 90 ? 8.163 -4.982 -9.815 1.00 94.88 90 VAL A CA 1
ATOM 721 C C . VAL A 1 90 ? 7.256 -6.214 -9.743 1.00 94.88 90 VAL A C 1
ATOM 723 O O . VAL A 1 90 ? 7.622 -7.220 -9.134 1.00 94.88 90 VAL A O 1
ATOM 726 N N . PHE A 1 91 ? 6.070 -6.161 -10.359 1.00 95.69 91 PHE A N 1
ATOM 727 C CA . PHE A 1 91 ? 5.013 -7.167 -10.171 1.00 95.69 91 PHE A CA 1
ATOM 728 C C . PHE A 1 91 ? 4.931 -8.225 -11.279 1.00 95.69 91 PHE A C 1
ATOM 730 O O . PHE A 1 91 ? 4.173 -9.194 -11.164 1.00 95.69 91 PHE A O 1
ATOM 737 N N . GLY A 1 92 ? 5.680 -8.067 -12.365 1.00 95.56 92 GLY A N 1
ATOM 738 C CA . GLY A 1 92 ? 5.648 -8.957 -13.518 1.00 95.56 92 GLY A CA 1
ATOM 739 C C . GLY A 1 92 ? 4.534 -8.667 -14.519 1.00 95.56 92 GLY A C 1
ATOM 740 O O . GLY A 1 92 ? 3.625 -7.859 -14.308 1.00 95.56 92 GLY A O 1
ATOM 741 N N . ASN A 1 93 ? 4.577 -9.393 -15.637 1.00 95.69 93 ASN A N 1
ATOM 742 C CA . ASN A 1 93 ? 3.617 -9.245 -16.738 1.00 95.69 93 ASN A CA 1
ATOM 743 C C . ASN A 1 93 ? 2.220 -9.800 -16.412 1.00 95.69 93 ASN A C 1
ATOM 745 O O . ASN A 1 93 ? 1.206 -9.303 -16.908 1.00 95.69 93 ASN A O 1
ATOM 749 N N . GLU A 1 94 ? 2.153 -10.847 -15.593 1.00 95.12 94 GLU A N 1
ATOM 750 C CA . GLU A 1 94 ? 0.915 -11.558 -15.291 1.00 95.12 94 GLU A CA 1
ATOM 751 C C . GLU A 1 94 ? 0.197 -10.940 -14.083 1.00 95.12 94 GLU A C 1
ATOM 753 O O . GLU A 1 94 ? 0.473 -11.274 -12.932 1.00 95.12 94 GLU A O 1
ATOM 758 N N . LYS A 1 95 ? -0.806 -10.091 -14.350 1.00 92.19 95 LYS A N 1
ATOM 759 C CA . LYS A 1 95 ? -1.596 -9.380 -13.321 1.00 92.19 95 LYS A CA 1
ATOM 760 C C . LYS A 1 95 ? -2.202 -10.272 -12.232 1.00 92.19 95 LYS A C 1
ATOM 762 O O . LYS A 1 95 ? -2.412 -9.816 -11.114 1.00 92.19 95 LYS A O 1
ATOM 767 N N . LYS A 1 96 ? -2.479 -11.546 -12.531 1.00 93.69 96 LYS A N 1
ATOM 768 C CA . LYS A 1 96 ? -3.014 -12.506 -11.549 1.00 93.69 96 LYS A CA 1
ATOM 769 C C . LYS A 1 96 ? -2.049 -12.779 -10.385 1.00 93.69 96 LYS A C 1
ATOM 771 O O . LYS A 1 96 ? -2.508 -13.168 -9.319 1.00 93.69 96 LYS A O 1
ATOM 776 N N . TYR A 1 97 ? -0.743 -12.572 -10.578 1.00 93.81 97 TYR A N 1
ATOM 777 C CA . TYR A 1 97 ? 0.270 -12.771 -9.538 1.00 93.81 97 TYR A CA 1
ATOM 778 C C . TYR A 1 97 ? 0.590 -11.502 -8.745 1.00 93.81 97 TYR A C 1
ATOM 780 O O . TYR A 1 97 ? 1.257 -11.596 -7.725 1.00 93.81 97 TYR A O 1
ATOM 788 N N . TRP A 1 98 ? 0.075 -10.331 -9.138 1.00 94.31 98 TRP A N 1
ATOM 789 C CA . TRP A 1 98 ? 0.384 -9.058 -8.466 1.00 94.31 98 TRP A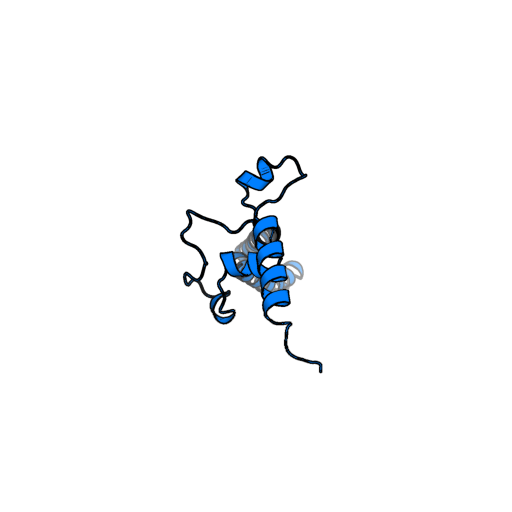 CA 1
ATOM 790 C C . TRP A 1 98 ? -0.030 -9.043 -6.992 1.00 94.31 98 TRP A C 1
ATOM 792 O O . TRP A 1 98 ? 0.594 -8.393 -6.158 1.00 94.31 98 TRP A O 1
ATOM 802 N N . PHE A 1 99 ? -1.078 -9.798 -6.670 1.00 92.75 99 PHE A N 1
ATOM 803 C CA . PHE A 1 99 ? -1.577 -9.982 -5.315 1.00 92.75 99 PHE A CA 1
ATOM 804 C C . PHE A 1 99 ? -1.234 -11.370 -4.782 1.00 92.75 99 PHE A C 1
ATOM 806 O O . PHE A 1 99 ? -1.991 -11.925 -4.003 1.00 92.75 99 PHE A O 1
ATOM 813 N N . LEU A 1 100 ? -0.139 -11.991 -5.208 1.00 93.56 100 LEU A N 1
ATOM 814 C CA . LEU A 1 100 ? 0.316 -13.261 -4.652 1.00 93.56 100 LEU A CA 1
ATOM 815 C C . LEU A 1 100 ? 1.779 -13.115 -4.233 1.00 93.56 100 LEU A C 1
ATOM 817 O O . LEU A 1 100 ? 2.546 -12.464 -4.935 1.00 93.56 100 LEU A O 1
ATOM 821 N N . PRO A 1 101 ? 2.195 -13.697 -3.095 1.00 93.38 101 PRO A N 1
ATOM 822 C CA . PRO A 1 101 ? 3.584 -13.654 -2.646 1.00 93.38 101 PRO A CA 1
ATOM 823 C C . PRO A 1 101 ? 4.430 -14.663 -3.441 1.00 93.38 101 PRO A C 1
ATOM 825 O O . PRO A 1 101 ? 4.990 -15.606 -2.886 1.00 93.38 101 PRO A O 1
ATOM 828 N N . ILE A 1 102 ? 4.456 -14.502 -4.762 1.00 93.81 102 ILE A N 1
ATOM 829 C CA . ILE A 1 102 ? 5.189 -15.336 -5.713 1.00 93.81 102 ILE A CA 1
ATOM 830 C C . ILE A 1 102 ? 6.129 -14.407 -6.468 1.00 93.81 102 ILE A C 1
ATOM 832 O O . ILE A 1 102 ? 5.716 -13.340 -6.912 1.00 93.81 102 ILE A O 1
ATOM 836 N N . PHE A 1 103 ? 7.390 -14.808 -6.607 1.00 94.06 103 PHE A N 1
ATOM 837 C CA . PHE A 1 103 ? 8.355 -14.030 -7.370 1.00 94.06 103 PHE A CA 1
ATOM 838 C C . PHE A 1 103 ? 7.914 -13.935 -8.836 1.00 94.06 103 PHE A C 1
ATOM 840 O O . PHE A 1 103 ? 7.781 -14.952 -9.518 1.00 94.06 1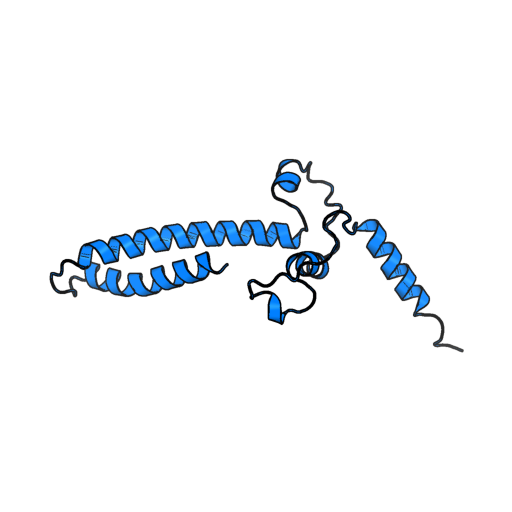03 PHE A O 1
ATOM 847 N N . SER A 1 104 ? 7.674 -12.712 -9.301 1.00 95.50 104 SER A N 1
ATOM 848 C CA . SER A 1 104 ? 7.236 -12.418 -10.668 1.00 95.50 104 SER A CA 1
ATOM 849 C C . SER A 1 104 ? 7.938 -11.206 -11.283 1.00 95.50 104 SER A C 1
ATOM 851 O O . SER A 1 104 ? 7.614 -10.841 -12.411 1.00 95.50 104 SER A O 1
ATOM 853 N N . SER A 1 105 ? 8.884 -10.594 -10.566 1.00 95.62 105 SER A N 1
ATOM 854 C CA . SER A 1 105 ? 9.647 -9.432 -11.024 1.00 95.62 105 SER A CA 1
ATOM 855 C C . SER A 1 105 ? 10.452 -9.743 -12.291 1.00 95.62 105 SER A C 1
ATOM 857 O O . SER A 1 105 ? 10.830 -10.892 -12.540 1.00 95.62 105 SER A O 1
ATOM 859 N N . LEU A 1 106 ? 10.681 -8.720 -13.113 1.00 93.69 106 LEU A N 1
ATOM 860 C CA . LEU A 1 106 ? 11.427 -8.831 -14.370 1.00 93.69 106 LEU A CA 1
ATOM 861 C C . LEU A 1 106 ? 12.898 -8.432 -14.180 1.00 93.69 106 LEU A C 1
ATOM 863 O O . LEU A 1 106 ? 13.254 -7.786 -13.200 1.00 93.69 106 LEU A O 1
ATOM 867 N N . GLY A 1 107 ? 13.737 -8.784 -15.157 1.00 92.62 107 GLY A N 1
ATOM 868 C CA . GLY A 1 107 ? 15.161 -8.441 -15.163 1.00 92.62 107 GLY A CA 1
ATOM 869 C C . GLY A 1 107 ? 16.045 -9.458 -14.439 1.00 92.62 107 GLY A C 1
ATOM 870 O O . GLY A 1 107 ? 15.577 -10.469 -13.916 1.00 92.62 107 GLY A O 1
ATOM 871 N N . ASP A 1 108 ? 17.349 -9.203 -14.463 1.00 93.25 108 ASP A N 1
ATOM 872 C CA . ASP A 1 108 ? 18.381 -10.025 -13.819 1.00 93.25 108 ASP A CA 1
ATOM 873 C C . ASP A 1 108 ? 18.885 -9.425 -12.493 1.00 93.25 108 ASP A C 1
ATOM 875 O O . ASP A 1 108 ? 19.657 -10.068 -11.782 1.00 93.25 108 ASP A O 1
ATOM 879 N N . GLY A 1 109 ? 18.442 -8.207 -12.158 1.00 93.25 109 GLY A N 1
ATOM 880 C CA . GLY A 1 109 ? 18.892 -7.440 -10.995 1.00 93.25 109 GLY A CA 1
ATOM 881 C C . GLY A 1 109 ? 20.251 -6.750 -11.172 1.00 93.25 109 GLY A C 1
ATOM 882 O O . GLY A 1 109 ? 20.728 -6.129 -10.226 1.00 93.25 109 GLY A O 1
ATOM 883 N N . PHE A 1 110 ? 20.871 -6.845 -12.352 1.0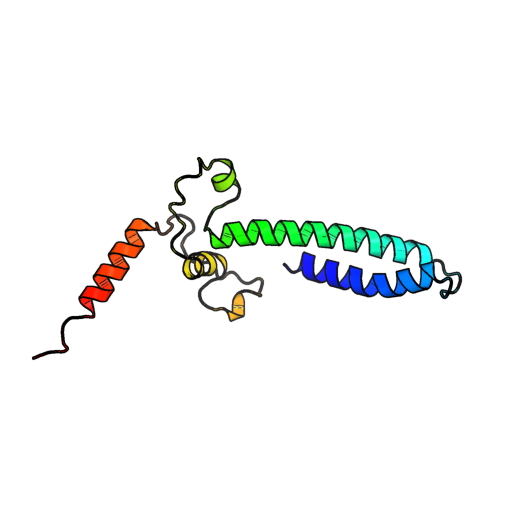0 92.12 110 PHE A N 1
ATOM 884 C CA . PHE A 1 110 ? 22.150 -6.210 -12.689 1.00 92.12 110 PHE A CA 1
ATOM 885 C C . PHE A 1 110 ? 22.005 -5.130 -13.765 1.00 92.12 110 PHE A C 1
ATOM 887 O O . PHE A 1 110 ? 22.784 -4.179 -13.775 1.00 92.12 110 PHE A O 1
ATOM 894 N N . SER A 1 111 ? 21.041 -5.279 -14.675 1.00 91.00 111 SER A N 1
ATOM 895 C CA . SER A 1 111 ? 20.775 -4.351 -15.776 1.00 91.00 111 SER A CA 1
ATOM 896 C C . SER A 1 111 ? 19.306 -3.936 -15.796 1.00 91.00 111 SER A C 1
ATOM 898 O O . SER A 1 111 ? 18.413 -4.783 -15.773 1.00 91.00 111 SER A O 1
ATOM 900 N N . PHE A 1 112 ? 19.062 -2.629 -15.900 1.00 91.06 112 PHE A N 1
ATOM 901 C CA . PHE A 1 112 ? 17.725 -2.032 -15.897 1.00 91.06 112 PHE A CA 1
ATOM 902 C C . PHE A 1 112 ? 17.516 -1.187 -17.163 1.00 91.06 112 PHE A C 1
ATOM 904 O O . PHE A 1 112 ? 18.477 -0.593 -17.665 1.00 91.06 112 PHE A O 1
ATOM 911 N N . PRO A 1 113 ? 16.297 -1.150 -17.728 1.00 88.25 113 PRO A N 1
ATOM 912 C CA . PRO A 1 113 ? 16.004 -0.323 -18.891 1.00 88.25 113 PRO A CA 1
ATOM 913 C C . PRO A 1 113 ? 16.027 1.166 -18.528 1.00 88.25 113 PRO A C 1
ATOM 915 O O . PRO A 1 113 ? 15.619 1.565 -17.442 1.00 88.25 113 PRO A O 1
ATOM 918 N N . ILE A 1 114 ? 16.493 1.988 -19.467 1.00 86.75 114 ILE A N 1
ATOM 919 C CA . ILE A 1 114 ? 16.618 3.442 -19.307 1.00 86.75 114 ILE A CA 1
ATOM 920 C C . ILE A 1 114 ? 15.631 4.128 -20.261 1.00 86.75 114 ILE A C 1
ATOM 922 O O . ILE A 1 114 ? 15.479 3.694 -21.411 1.00 86.75 114 ILE A O 1
ATOM 926 N N . GLY A 1 115 ? 14.956 5.179 -19.784 1.00 71.56 115 GLY A N 1
ATOM 927 C CA . GLY A 1 115 ? 13.879 5.896 -20.483 1.00 71.56 115 GLY A CA 1
ATOM 928 C C . GLY A 1 115 ? 14.211 6.268 -21.933 1.00 71.56 115 GLY A C 1
ATOM 929 O O . GLY A 1 115 ? 13.547 5.780 -22.850 1.00 71.56 115 GLY A O 1
ATOM 930 N N . ASP A 1 116 ? 15.291 7.024 -22.151 1.00 62.94 116 ASP A N 1
ATOM 931 C CA . ASP A 1 116 ? 15.682 7.543 -23.477 1.00 62.94 116 ASP A CA 1
ATOM 932 C C . ASP A 1 116 ? 15.955 6.441 -24.513 1.00 62.94 116 ASP A C 1
ATOM 934 O O . ASP A 1 116 ? 15.539 6.525 -25.668 1.00 62.94 116 ASP A O 1
ATOM 938 N N . ALA A 1 117 ? 16.605 5.350 -24.101 1.00 57.38 117 ALA A N 1
ATOM 939 C CA . ALA A 1 117 ? 16.911 4.242 -25.004 1.00 57.38 117 ALA A CA 1
ATOM 940 C C . ALA A 1 117 ? 15.648 3.473 -25.429 1.00 57.38 117 ALA A C 1
ATOM 942 O O . ALA A 1 117 ? 15.611 2.869 -26.503 1.00 57.38 117 ALA A O 1
ATOM 943 N N . THR A 1 118 ? 14.607 3.478 -24.594 1.00 56.50 118 THR A N 1
ATOM 944 C CA . THR A 1 118 ? 13.393 2.689 -24.823 1.00 56.50 118 THR A CA 1
ATOM 945 C C . THR A 1 118 ? 12.415 3.408 -25.755 1.00 56.50 118 THR A C 1
ATOM 947 O O . THR A 1 118 ? 11.801 2.753 -26.602 1.00 56.50 118 THR A O 1
ATOM 950 N N . GLU A 1 119 ? 12.303 4.739 -25.658 1.00 58.44 119 GLU A N 1
ATOM 951 C CA . GLU A 1 119 ? 11.488 5.545 -26.580 1.00 58.44 119 GLU A CA 1
ATOM 952 C C . GLU A 1 119 ? 12.012 5.470 -28.018 1.00 58.44 119 GLU A C 1
ATOM 954 O O . GLU A 1 119 ? 11.235 5.244 -28.951 1.00 58.44 119 GLU A O 1
ATOM 959 N N . ASP A 1 120 ? 13.330 5.574 -28.204 1.00 57.97 120 ASP A N 1
ATOM 960 C CA . ASP A 1 120 ? 13.955 5.473 -29.522 1.00 57.97 120 ASP A CA 1
ATOM 961 C C . ASP A 1 120 ? 13.754 4.086 -30.144 1.00 57.97 120 ASP A C 1
ATOM 963 O O . ASP A 1 120 ? 13.432 3.972 -31.330 1.00 57.97 120 ASP A O 1
ATOM 967 N N . ILE A 1 121 ? 13.877 3.011 -29.360 1.00 61.84 121 ILE A N 1
ATOM 968 C CA . ILE A 1 121 ? 13.647 1.640 -29.840 1.00 61.84 121 ILE A CA 1
ATOM 969 C C . ILE A 1 121 ? 12.177 1.424 -30.222 1.00 61.84 121 ILE A C 1
ATOM 971 O O . ILE A 1 121 ? 11.907 0.858 -31.284 1.00 61.84 121 ILE A O 1
ATOM 975 N N . GLU A 1 122 ? 11.218 1.877 -29.410 1.00 63.19 122 GLU A N 1
ATOM 976 C CA . GLU A 1 122 ? 9.787 1.725 -29.711 1.00 63.19 122 GLU A CA 1
ATOM 977 C C . GLU A 1 122 ? 9.359 2.549 -30.920 1.00 63.19 122 GLU A C 1
ATOM 979 O O . GLU A 1 122 ? 8.634 2.050 -31.785 1.00 63.19 122 GLU A O 1
ATOM 984 N N . LYS A 1 123 ? 9.855 3.781 -31.026 1.00 59.78 123 LYS A N 1
ATOM 985 C CA . LYS A 1 123 ? 9.638 4.646 -32.181 1.00 59.78 123 LYS A CA 1
ATOM 986 C C . LYS A 1 123 ? 10.199 4.002 -33.448 1.00 59.78 123 LYS A C 1
ATOM 988 O O . LYS A 1 123 ? 9.475 3.867 -34.435 1.00 59.78 123 LYS A O 1
ATOM 993 N N . ASN A 1 124 ? 11.438 3.517 -33.411 1.00 60.12 124 ASN A N 1
ATOM 994 C CA . ASN A 1 124 ? 12.070 2.832 -34.542 1.00 60.12 124 ASN A CA 1
ATOM 995 C C . ASN A 1 124 ? 11.357 1.516 -34.911 1.00 60.12 124 ASN A C 1
ATOM 997 O O . ASN A 1 124 ? 11.196 1.219 -36.095 1.00 60.12 124 ASN A O 1
ATOM 1001 N N . ALA A 1 125 ? 10.860 0.754 -33.933 1.00 68.69 125 ALA A N 1
ATOM 1002 C CA . ALA A 1 125 ? 10.076 -0.460 -34.169 1.00 68.69 125 ALA A CA 1
ATOM 1003 C C . ALA A 1 125 ? 8.679 -0.164 -34.749 1.00 68.69 125 ALA A C 1
ATOM 1005 O O . ALA A 1 125 ? 8.200 -0.899 -35.616 1.00 68.69 125 ALA A O 1
ATOM 1006 N N . ALA A 1 126 ? 8.030 0.922 -34.320 1.00 69.00 126 ALA A N 1
ATOM 1007 C CA . ALA A 1 126 ? 6.765 1.389 -34.885 1.00 69.00 126 ALA A CA 1
ATOM 1008 C C . ALA A 1 126 ? 6.938 1.871 -36.336 1.00 69.00 126 ALA A C 1
ATOM 1010 O O . ALA A 1 126 ? 6.134 1.512 -37.197 1.00 69.00 126 ALA A O 1
ATOM 1011 N N . PHE A 1 127 ? 8.024 2.593 -36.635 1.00 65.44 127 PHE A N 1
ATOM 1012 C CA . PHE A 1 127 ? 8.389 2.968 -38.005 1.00 65.44 127 PHE A CA 1
ATOM 1013 C C . PHE A 1 127 ? 8.689 1.748 -38.883 1.00 65.44 127 PHE A C 1
ATOM 1015 O O . PHE A 1 127 ? 8.226 1.688 -40.021 1.00 65.44 127 PHE A O 1
ATOM 1022 N N . ALA A 1 128 ? 9.382 0.737 -38.354 1.00 67.19 128 ALA A N 1
ATOM 1023 C CA . ALA A 1 128 ? 9.656 -0.509 -39.073 1.00 67.19 128 ALA A CA 1
ATOM 1024 C C . ALA A 1 128 ? 8.390 -1.344 -39.356 1.00 67.19 128 ALA A C 1
ATOM 1026 O O . ALA A 1 128 ? 8.370 -2.127 -40.303 1.00 67.19 128 ALA A O 1
ATOM 1027 N N . LYS A 1 129 ? 7.321 -1.165 -38.569 1.00 59.19 129 LYS A N 1
ATOM 1028 C CA . LYS A 1 129 ? 6.016 -1.820 -38.772 1.00 59.19 129 LYS A CA 1
ATOM 1029 C C . LYS A 1 129 ? 5.097 -1.061 -39.748 1.00 59.19 129 LYS A C 1
ATOM 1031 O O . LYS A 1 129 ? 4.087 -1.608 -40.176 1.00 59.19 129 LYS A O 1
ATOM 1036 N N . SER A 1 130 ? 5.454 0.175 -40.102 1.00 57.00 130 SER A N 1
ATOM 1037 C CA . SER A 1 130 ? 4.689 1.106 -40.941 1.00 57.00 130 SER A CA 1
ATOM 1038 C C . SER A 1 130 ? 4.999 1.135 -42.463 1.00 57.00 130 SER A C 1
ATOM 1040 O O . SER A 1 130 ? 4.489 2.048 -43.113 1.00 57.00 130 SER A O 1
ATOM 1042 N N . PRO A 1 131 ? 5.760 0.228 -43.115 1.00 59.16 131 PRO A N 1
ATOM 1043 C CA . PRO A 1 131 ? 5.872 0.278 -44.573 1.00 59.16 131 PRO A CA 1
ATOM 1044 C C . PRO A 1 131 ? 5.224 -0.941 -45.240 1.00 59.16 131 PRO A C 1
ATOM 1046 O O . PRO A 1 131 ? 5.943 -1.878 -45.572 1.00 59.16 131 PRO A O 1
ATOM 1049 N N . ASN A 1 132 ? 3.891 -0.930 -45.438 1.00 58.44 132 ASN A N 1
ATOM 1050 C CA . ASN A 1 132 ? 3.243 -1.471 -46.656 1.00 58.44 132 ASN A CA 1
ATOM 1051 C C . ASN A 1 132 ? 1.707 -1.257 -46.751 1.00 58.44 132 ASN A C 1
ATOM 1053 O O . ASN A 1 132 ? 0.973 -2.188 -47.070 1.00 58.44 132 ASN A O 1
ATOM 1057 N N . GLU A 1 133 ? 1.180 -0.052 -46.518 1.00 56.41 133 GLU A N 1
ATOM 1058 C CA . GLU A 1 133 ? -0.186 0.275 -46.976 1.00 56.41 133 GLU A CA 1
ATOM 1059 C C . GLU A 1 133 ? -0.162 1.539 -47.838 1.00 56.41 133 GLU A C 1
ATOM 1061 O O . GLU A 1 133 ? -0.221 2.658 -47.336 1.00 56.41 133 GLU A O 1
ATOM 1066 N N . GLY A 1 134 ? -0.041 1.343 -49.154 1.00 55.44 134 GLY A N 1
ATOM 1067 C CA . GLY A 1 134 ? -0.244 2.389 -50.157 1.00 55.44 134 GLY A CA 1
ATOM 1068 C C . GLY A 1 134 ? 0.819 2.421 -51.252 1.00 55.44 134 GLY A C 1
ATOM 1069 O O . GLY A 1 134 ? 1.812 3.132 -51.122 1.00 55.44 134 GLY A O 1
ATOM 1070 N N . ILE A 1 135 ? 0.598 1.668 -52.334 1.00 39.25 135 ILE A N 1
ATOM 1071 C CA . ILE A 1 135 ? 0.205 2.134 -53.685 1.00 39.25 135 ILE A CA 1
ATOM 1072 C C . ILE A 1 135 ? -0.050 0.889 -54.542 1.00 39.25 135 ILE A C 1
ATOM 1074 O O . ILE A 1 135 ? 0.818 -0.011 -54.551 1.00 39.25 135 ILE A O 1
#

Foldseek 3Di:
DVQLVVLVVQLVVLVVLLVCLVVVNDDDDPCNVVSVVSNVVSVVSNVVVVVVVVVVLVCLQQVHDPVRVVVDPPPDSFQRQGSVVSNCQQQNDDPVRSPPPDDHHDDPVPDGHTNVVVVVVVVVVVVVVPPDDDD

Secondary structure (DSSP, 8-state):
-HHHHHHHHHHHHHHHHHHHHHTT-S-S-TTHHHHHHHHHHHHHHHHHHHHHHHHHHHHHHHT--HHHHHH--SS--TT---HHHHHHHHH-S-GGGTTSSS----S-SS----HHHHHHHHHHHHHHH---S--